Protein AF-A0A819Y9X9-F1 (afdb_monomer)

Foldseek 3Di:
DDDDDDDDDDDDDDDPPPPPVVVVVVVVPVPDFDLDAVVAAPDPWDRPGYQATDEDPQADDSRRPHGDAVVDDPPCWGCPGRNDTDHDDPPPPPPPDDDDPDDPDDDDDDDPVVPPDQPLDAPDAQPPPWDSPHNQQTDEDPQFDDSRSPDGD

pLDDT: mean 71.17, std 23.49, range [29.95, 97.88]

InterPro domains:
  IPR000742 EGF-like domain [PS00022] (138-149)
  IPR000742 EGF-like domain [PS01186] (138-149)
  IPR000742 EGF-like domain [PS50026] (3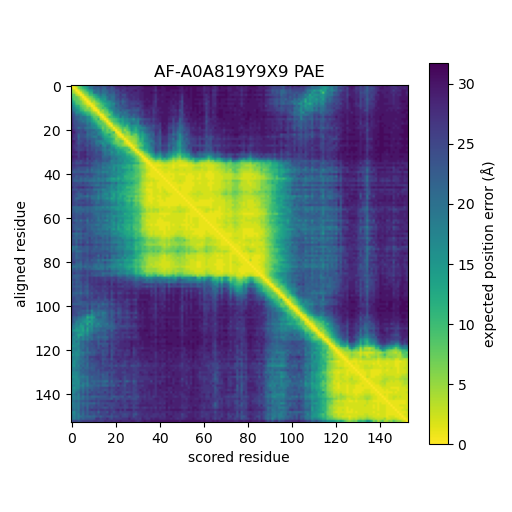3-65)
  IPR000742 EGF-like domain [PS50026] (118-150)
  IPR000742 EGF-like domain [SM00181] (36-65)
  IPR000742 EGF-like domain [SM00181] (121-150)
  IPR050969 Developmental Signaling Modulators [PTHR14949] (115-151)
  IPR057138 Platelet endothelial aggregation receptor 1-like, EGF domain [PF23301] (119-151)

Radius of gyration: 26.77 Å; Cα contacts (8 Å, |Δi|>4): 197; chains: 1; bounding box: 48×29×78 Å

Structure (mmCIF, N/CA/C/O backbone):
data_AF-A0A819Y9X9-F1
#
_entry.id   AF-A0A819Y9X9-F1
#
loop_
_atom_site.group_PDB
_atom_site.id
_atom_site.type_symbol
_atom_site.label_atom_id
_atom_site.label_alt_id
_atom_site.label_comp_id
_atom_site.label_asym_id
_atom_site.label_entity_id
_atom_site.label_seq_id
_atom_site.pdbx_PDB_ins_code
_atom_site.Cartn_x
_atom_site.Cartn_y
_atom_site.Cartn_z
_atom_site.occupancy
_atom_site.B_iso_or_equiv
_atom_site.auth_seq_id
_atom_site.auth_comp_id
_atom_site.auth_asym_id
_atom_site.auth_atom_id
_atom_site.pdbx_PDB_model_num
ATOM 1 N N . MET A 1 1 ? -24.534 -2.114 13.214 1.00 30.88 1 MET A N 1
ATOM 2 C CA . MET A 1 1 ? -24.918 -2.726 11.923 1.00 30.88 1 MET A CA 1
ATOM 3 C C . MET A 1 1 ? -25.670 -1.660 11.142 1.00 30.88 1 MET A C 1
ATOM 5 O O . MET A 1 1 ? -26.752 -1.292 11.572 1.00 30.88 1 MET A O 1
ATOM 9 N N . HIS A 1 2 ? -25.077 -1.075 10.099 1.00 29.95 2 HIS A N 1
ATOM 10 C CA . HIS A 1 2 ? -25.752 -0.058 9.284 1.00 29.95 2 HIS A CA 1
ATOM 11 C C . HIS A 1 2 ? -26.460 -0.749 8.117 1.00 29.95 2 HIS A C 1
ATOM 13 O O . HIS A 1 2 ? -25.809 -1.422 7.321 1.00 29.95 2 HIS A O 1
ATOM 19 N N . ALA A 1 3 ? -27.782 -0.606 8.031 1.00 33.38 3 ALA A N 1
ATOM 20 C CA . ALA A 1 3 ? -28.541 -0.995 6.852 1.00 33.38 3 ALA A CA 1
ATOM 21 C C . ALA A 1 3 ? -28.501 0.171 5.854 1.00 33.38 3 ALA A C 1
ATOM 23 O O . ALA A 1 3 ? -29.036 1.243 6.125 1.00 33.38 3 ALA A O 1
ATOM 24 N N . CYS A 1 4 ? -27.829 -0.031 4.722 1.00 35.19 4 CYS A N 1
ATOM 25 C CA . CYS A 1 4 ? -27.810 0.911 3.609 1.00 35.19 4 CYS A CA 1
ATOM 26 C C . CYS A 1 4 ? -28.939 0.503 2.653 1.00 35.19 4 CYS A C 1
ATOM 28 O O . CYS A 1 4 ? -28.924 -0.616 2.139 1.00 35.19 4 CYS A O 1
ATOM 30 N N . VAL A 1 5 ? -29.954 1.347 2.456 1.00 42.03 5 VAL A N 1
ATOM 31 C CA . VAL A 1 5 ? -31.055 1.025 1.535 1.00 42.03 5 VAL A CA 1
ATOM 32 C C . VAL A 1 5 ? -30.520 1.123 0.105 1.00 42.03 5 VAL A C 1
ATOM 34 O O . VAL A 1 5 ? -30.262 2.214 -0.398 1.00 42.03 5 VAL A O 1
ATOM 37 N N . LEU A 1 6 ? -30.320 -0.032 -0.538 1.00 38.44 6 LEU A N 1
ATOM 38 C CA . LEU A 1 6 ? -29.962 -0.127 -1.952 1.00 38.44 6 LEU A CA 1
ATOM 39 C C . LEU A 1 6 ? -31.122 0.380 -2.816 1.00 38.44 6 LEU A C 1
ATOM 41 O O . LEU A 1 6 ? -32.218 -0.174 -2.783 1.00 38.44 6 LEU A O 1
ATOM 45 N N . GLN A 1 7 ? -30.861 1.371 -3.661 1.00 37.19 7 GLN A N 1
ATOM 46 C CA . GLN A 1 7 ? -31.686 1.635 -4.838 1.00 37.19 7 GLN A CA 1
ATOM 47 C C . GLN A 1 7 ? -30.907 1.129 -6.057 1.00 37.19 7 GLN A C 1
ATOM 49 O O . GLN A 1 7 ? -29.886 1.699 -6.438 1.00 37.19 7 GLN A O 1
ATOM 54 N N . VAL A 1 8 ? -31.360 0.012 -6.630 1.00 36.50 8 VAL A N 1
ATOM 55 C CA . VAL A 1 8 ? -30.797 -0.577 -7.852 1.00 36.50 8 VAL A CA 1
ATOM 56 C C . VAL A 1 8 ? -31.403 0.154 -9.044 1.00 36.50 8 VAL A C 1
ATOM 58 O O . VAL A 1 8 ? -32.612 0.099 -9.248 1.00 36.50 8 VAL A O 1
ATOM 61 N N . THR A 1 9 ? -30.583 0.829 -9.845 1.00 40.38 9 THR A N 1
ATOM 62 C CA . THR A 1 9 ? -31.011 1.337 -11.155 1.00 40.38 9 THR A CA 1
ATOM 63 C C . THR A 1 9 ? -30.443 0.429 -12.242 1.00 40.38 9 THR A C 1
ATOM 65 O O . THR A 1 9 ? -29.247 0.149 -12.275 1.00 40.38 9 THR A O 1
ATOM 68 N N . LEU A 1 10 ? -31.328 -0.097 -13.089 1.00 40.19 10 LEU A N 1
ATOM 69 C CA . LEU A 1 10 ? -30.995 -0.959 -14.222 1.00 40.19 10 LEU A CA 1
ATOM 70 C C . LEU A 1 10 ? -30.828 -0.081 -15.470 1.00 40.19 10 LEU A C 1
ATOM 72 O O . LEU A 1 10 ? -31.731 0.689 -15.791 1.00 40.19 10 LEU A O 1
ATOM 76 N N . THR A 1 11 ? -29.718 -0.210 -16.198 1.00 41.03 11 THR A N 1
ATOM 77 C CA . THR A 1 11 ? -29.583 0.323 -17.565 1.00 41.03 11 THR A CA 1
ATOM 78 C C . THR A 1 11 ? -29.520 -0.832 -18.576 1.00 41.03 11 THR A C 1
ATOM 80 O O . THR A 1 11 ? -28.974 -1.890 -18.257 1.00 41.03 11 THR A O 1
ATOM 83 N N . PRO A 1 12 ? -30.117 -0.690 -19.777 1.00 40.22 12 PRO A N 1
ATOM 84 C CA . PRO A 1 12 ? -30.244 -1.793 -20.727 1.00 40.22 12 PRO A CA 1
ATOM 85 C C . PRO A 1 12 ? -28.967 -2.095 -21.533 1.00 40.22 12 PRO A C 1
ATOM 87 O O . PRO A 1 12 ? -28.184 -1.221 -21.897 1.00 40.22 12 PRO A O 1
ATOM 90 N N . TYR A 1 13 ? -28.830 -3.389 -21.821 1.00 50.03 13 TYR A N 1
ATOM 91 C CA . TYR A 1 13 ? -27.777 -4.123 -22.524 1.00 50.03 13 TYR A CA 1
ATOM 92 C C . TYR A 1 13 ? -27.829 -3.878 -24.045 1.00 50.03 13 TYR A C 1
ATOM 94 O O . TYR A 1 13 ? -28.560 -4.572 -24.747 1.00 50.03 13 TYR A O 1
ATOM 102 N N . ALA A 1 14 ? -27.107 -2.884 -24.576 1.00 45.34 14 ALA A N 1
ATOM 103 C CA . ALA A 1 14 ? -27.152 -2.587 -26.017 1.00 45.34 14 ALA A CA 1
ATOM 104 C C . ALA A 1 14 ? -25.832 -2.080 -26.642 1.00 45.34 14 ALA A C 1
ATOM 106 O O . ALA A 1 14 ? -25.875 -1.219 -27.513 1.00 45.34 14 ALA A O 1
ATOM 107 N N . GLU A 1 15 ? -24.662 -2.621 -26.264 1.00 50.53 15 GLU A N 1
ATOM 108 C CA . GLU A 1 15 ? -23.381 -2.311 -26.953 1.00 50.53 15 GLU A CA 1
ATOM 109 C C . GLU A 1 15 ? -22.453 -3.533 -27.184 1.00 50.53 15 GLU A C 1
ATOM 111 O O . GLU A 1 15 ? -21.242 -3.390 -27.340 1.00 50.53 15 GLU A O 1
ATOM 116 N N . HIS A 1 16 ? -22.989 -4.759 -27.236 1.00 49.88 16 HIS A N 1
ATOM 117 C CA . HIS A 1 16 ? -22.174 -5.990 -27.213 1.00 49.88 16 HIS A CA 1
ATOM 118 C C . HIS A 1 16 ? -21.651 -6.504 -28.580 1.00 49.88 16 HIS A C 1
ATOM 120 O O . HIS A 1 16 ? -20.878 -7.459 -28.607 1.00 49.88 16 HIS A O 1
ATOM 126 N N . GLU A 1 17 ? -21.994 -5.889 -29.721 1.00 46.50 17 GLU A N 1
ATOM 127 C CA . GLU A 1 17 ? -21.632 -6.428 -31.056 1.00 46.50 17 GLU A CA 1
ATOM 128 C C . GLU A 1 17 ? -20.366 -5.832 -31.710 1.00 46.50 17 GLU A C 1
ATOM 130 O O . GLU A 1 17 ? -19.943 -6.297 -32.765 1.00 46.50 17 GLU A O 1
ATOM 135 N N . LYS A 1 18 ? -19.678 -4.860 -31.092 1.00 48.44 18 LYS A N 1
ATOM 136 C CA . LYS A 1 18 ? -18.438 -4.272 -31.663 1.00 48.44 18 LYS A CA 1
ATOM 137 C C . LYS A 1 18 ? -17.135 -4.967 -31.225 1.00 48.44 18 LYS A C 1
ATOM 139 O O . LYS A 1 18 ? -16.053 -4.549 -31.629 1.00 48.44 18 LYS A O 1
ATOM 144 N N . ALA A 1 19 ? -17.209 -6.020 -30.407 1.00 48.88 19 ALA A N 1
ATOM 145 C CA . ALA A 1 19 ? -16.040 -6.632 -29.763 1.00 48.88 19 ALA A CA 1
ATOM 146 C C . ALA A 1 19 ? -15.345 -7.746 -30.577 1.00 48.88 19 ALA A C 1
ATOM 148 O O . ALA A 1 19 ? -14.197 -8.085 -30.290 1.00 48.88 19 ALA A O 1
ATOM 149 N N . TYR A 1 20 ? -15.994 -8.327 -31.593 1.00 49.53 20 TYR A N 1
ATOM 150 C CA . TYR A 1 20 ? -15.471 -9.541 -32.242 1.00 49.53 20 TYR A CA 1
ATOM 151 C C . TYR A 1 20 ? -14.437 -9.289 -33.364 1.00 49.53 20 TYR A C 1
ATOM 153 O O . TYR A 1 20 ? -13.685 -10.198 -33.707 1.00 49.53 20 TYR A O 1
ATOM 161 N N . ASP A 1 21 ? -14.322 -8.062 -33.891 1.00 50.75 21 ASP A N 1
ATOM 162 C CA . ASP A 1 21 ? -13.342 -7.712 -34.945 1.00 50.75 21 ASP A CA 1
ATOM 163 C C . ASP A 1 21 ? -11.973 -7.260 -34.375 1.00 50.75 21 ASP A C 1
ATOM 165 O O . ASP A 1 21 ? -10.919 -7.445 -34.989 1.00 50.75 21 ASP A O 1
ATOM 169 N N . LEU A 1 22 ? -11.935 -6.770 -33.127 1.00 53.84 22 LEU A N 1
ATOM 170 C CA . LEU A 1 22 ? -10.686 -6.359 -32.464 1.00 53.84 22 LEU A CA 1
ATOM 171 C C . LEU A 1 22 ? -9.765 -7.558 -32.160 1.00 53.84 22 LEU A C 1
ATOM 173 O O . LEU A 1 22 ? -8.539 -7.442 -32.226 1.00 53.84 22 LEU A O 1
ATOM 177 N N . ASN A 1 23 ? -10.348 -8.739 -31.920 1.00 51.88 23 ASN A N 1
ATOM 178 C CA . ASN A 1 23 ? -9.612 -9.974 -31.630 1.00 51.88 23 ASN A CA 1
ATOM 179 C C . ASN A 1 23 ? -8.748 -10.453 -32.810 1.00 51.88 23 ASN A C 1
ATOM 181 O O . ASN A 1 23 ? -7.663 -10.996 -32.602 1.00 51.88 23 ASN A O 1
ATOM 185 N N . ARG A 1 24 ? -9.160 -10.205 -34.062 1.00 55.69 24 ARG A N 1
ATOM 186 C CA . ARG A 1 24 ? -8.397 -10.622 -35.253 1.00 55.69 24 ARG A CA 1
ATOM 187 C C . ARG A 1 24 ? -7.129 -9.786 -35.468 1.00 55.69 24 ARG A C 1
ATOM 189 O O . ARG A 1 24 ? -6.135 -10.302 -35.982 1.00 55.69 24 ARG A O 1
ATOM 196 N N . GLN A 1 25 ? -7.138 -8.515 -35.062 1.00 54.34 25 GLN A N 1
ATOM 197 C CA . GLN A 1 25 ? -5.946 -7.658 -35.068 1.00 54.34 25 GLN A CA 1
ATOM 198 C C . GLN A 1 25 ? -5.053 -7.910 -33.841 1.00 54.34 25 GLN A C 1
ATOM 200 O O . GLN A 1 25 ? -3.828 -7.876 -33.966 1.00 54.34 25 GLN A O 1
ATOM 205 N N . PHE A 1 26 ? -5.647 -8.283 -32.702 1.00 55.53 26 PHE A N 1
ATOM 206 C CA . PHE A 1 26 ? -4.942 -8.649 -31.466 1.00 55.53 26 PHE A CA 1
ATOM 207 C C . PHE A 1 26 ? -3.950 -9.812 -31.664 1.00 55.53 26 PHE A C 1
ATOM 209 O O . PHE A 1 26 ? -2.789 -9.718 -31.261 1.00 55.53 26 PHE A O 1
ATOM 216 N N . PHE A 1 27 ? -4.346 -10.875 -32.379 1.00 55.19 27 PHE A N 1
ATOM 217 C CA . PHE A 1 27 ? -3.458 -12.018 -32.657 1.00 55.19 27 PHE A CA 1
ATOM 218 C C . PHE A 1 27 ? -2.323 -11.715 -33.652 1.00 55.19 27 PHE A C 1
ATOM 220 O O . PHE A 1 27 ? -1.324 -12.436 -33.681 1.00 55.19 27 PHE A O 1
ATOM 227 N N . LYS A 1 28 ? -2.418 -10.642 -34.454 1.00 57.03 28 LYS A N 1
ATOM 228 C CA . LYS A 1 28 ? -1.328 -10.231 -35.360 1.00 57.03 28 LYS A CA 1
ATOM 229 C C . LYS A 1 28 ? -0.172 -9.527 -34.631 1.00 57.03 28 LYS A C 1
ATOM 231 O O . LYS A 1 28 ? 0.947 -9.584 -35.134 1.00 57.03 28 LYS A O 1
ATOM 236 N N . MET A 1 29 ? -0.402 -8.917 -33.460 1.00 52.06 29 MET A N 1
ATOM 237 C CA . MET A 1 29 ? 0.628 -8.198 -32.684 1.00 52.06 29 MET A CA 1
ATOM 238 C C . MET A 1 29 ? 1.488 -9.088 -31.768 1.00 52.06 29 MET A C 1
ATOM 240 O O . MET A 1 29 ? 2.586 -8.684 -31.394 1.00 52.06 29 MET A O 1
ATOM 244 N N . MET A 1 30 ? 1.078 -10.326 -31.466 1.00 56.47 30 MET A N 1
ATOM 245 C CA . MET A 1 30 ? 1.872 -11.277 -30.659 1.00 56.47 30 MET A CA 1
ATOM 246 C C . MET A 1 30 ? 3.091 -11.874 -31.394 1.00 56.47 30 MET A C 1
ATOM 248 O O . MET A 1 30 ? 3.629 -12.897 -30.983 1.00 56.47 30 MET A O 1
ATOM 252 N N . ARG A 1 31 ? 3.549 -11.256 -32.489 1.00 56.06 31 ARG A N 1
ATOM 253 C CA . ARG A 1 31 ? 4.775 -11.668 -33.195 1.00 56.06 31 ARG A CA 1
ATOM 254 C C . ARG A 1 31 ? 6.027 -10.912 -32.741 1.00 56.06 31 ARG A C 1
ATOM 256 O O . ARG A 1 31 ? 7.122 -11.283 -33.142 1.00 56.06 31 ARG A O 1
ATOM 263 N N . THR A 1 32 ? 5.892 -9.917 -31.863 1.00 56.72 32 THR A N 1
ATOM 264 C CA . THR A 1 32 ? 7.023 -9.222 -31.226 1.00 56.72 32 THR A CA 1
ATOM 265 C C . THR A 1 32 ? 6.684 -8.920 -29.767 1.00 56.72 32 THR A C 1
ATOM 267 O O . THR A 1 32 ? 6.029 -7.919 -29.477 1.00 56.72 32 THR A O 1
ATOM 270 N N . ALA A 1 33 ? 7.094 -9.785 -28.834 1.00 61.44 33 ALA A N 1
ATOM 271 C CA . ALA A 1 33 ? 6.954 -9.517 -27.404 1.00 61.44 33 ALA A CA 1
ATOM 272 C C . ALA A 1 33 ? 7.862 -8.335 -27.023 1.00 61.44 33 ALA A C 1
ATOM 274 O O . ALA A 1 33 ? 9.072 -8.485 -26.868 1.00 61.44 33 ALA A O 1
ATOM 275 N N . LYS A 1 34 ? 7.290 -7.131 -26.938 1.00 65.44 34 LYS A N 1
ATOM 276 C CA . LYS A 1 34 ? 8.018 -5.924 -26.546 1.00 65.44 34 LYS A CA 1
ATOM 277 C C . LYS A 1 34 ? 8.193 -5.945 -25.025 1.00 65.44 34 LYS A C 1
ATOM 279 O O . LYS A 1 34 ? 7.201 -5.906 -24.304 1.00 65.44 34 LYS A O 1
ATOM 284 N N . THR A 1 35 ? 9.431 -5.998 -24.539 1.00 77.56 35 THR A N 1
ATOM 285 C CA . THR A 1 35 ? 9.786 -5.911 -23.110 1.00 77.56 35 THR A CA 1
ATOM 286 C C . THR A 1 35 ? 9.549 -4.489 -22.594 1.00 77.56 35 THR A C 1
ATOM 288 O O . THR A 1 35 ? 10.476 -3.697 -22.437 1.00 77.56 35 THR A O 1
ATOM 291 N N . VAL A 1 36 ? 8.280 -4.123 -22.434 1.00 88.44 36 VAL A N 1
ATOM 292 C CA . VAL A 1 36 ? 7.842 -2.810 -21.956 1.00 88.44 36 VAL A CA 1
ATOM 293 C C . VAL A 1 36 ? 6.907 -2.998 -20.778 1.00 88.44 36 VAL A C 1
ATOM 295 O O . VAL A 1 36 ? 6.018 -3.848 -20.803 1.00 88.44 36 VAL A O 1
ATOM 298 N N . CYS A 1 37 ? 7.108 -2.170 -19.763 1.00 92.25 37 CYS A N 1
ATOM 299 C CA . CYS A 1 37 ? 6.288 -2.116 -18.570 1.00 92.25 37 CYS A CA 1
ATOM 300 C C . CYS A 1 37 ? 5.525 -0.789 -18.582 1.00 92.25 37 CYS A C 1
ATOM 302 O O . CYS A 1 37 ? 6.121 0.266 -18.801 1.00 92.25 37 CYS A O 1
ATOM 304 N N . SER A 1 38 ? 4.206 -0.858 -18.409 1.00 91.25 38 SER A N 1
ATOM 305 C CA . SER A 1 38 ? 3.335 0.307 -18.259 1.00 91.25 38 SER A CA 1
ATOM 306 C C . SER A 1 38 ? 2.306 0.006 -17.162 1.00 91.25 38 SER A C 1
ATOM 308 O O . SER A 1 38 ? 1.314 -0.668 -17.449 1.00 91.25 38 SER A O 1
ATOM 310 N N . PRO A 1 39 ? 2.510 0.484 -15.920 1.00 91.62 39 PRO A N 1
ATOM 311 C CA . PRO A 1 39 ? 3.499 1.489 -15.508 1.00 91.62 39 PRO A CA 1
ATOM 312 C C . PRO A 1 39 ? 4.953 0.988 -15.512 1.00 91.62 39 PRO A C 1
ATOM 314 O O . PRO A 1 39 ? 5.218 -0.214 -15.498 1.00 91.62 39 PRO A O 1
ATOM 317 N N . SER A 1 40 ? 5.896 1.931 -15.569 1.00 94.56 40 SER A N 1
ATOM 318 C CA . SER A 1 40 ? 7.330 1.647 -15.458 1.00 94.56 40 SER A CA 1
ATOM 319 C C . SER A 1 40 ? 7.669 1.077 -14.081 1.00 94.56 40 SER A C 1
ATOM 321 O O . SER A 1 40 ? 7.044 1.443 -13.090 1.00 94.56 40 SER A O 1
ATOM 323 N N . CYS A 1 41 ? 8.695 0.229 -14.015 1.00 96.44 41 CYS 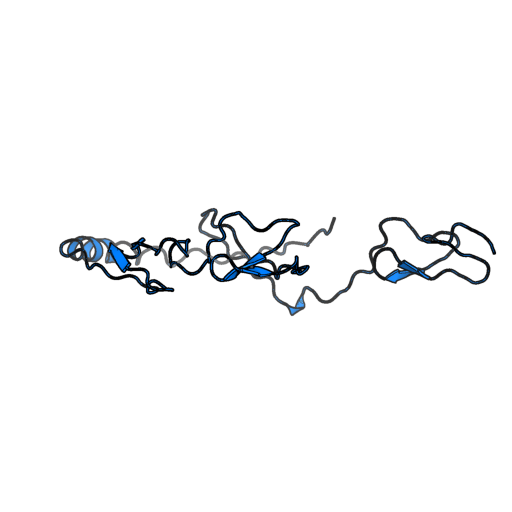A N 1
ATOM 324 C CA . CYS A 1 41 ? 9.228 -0.245 -12.742 1.00 96.44 41 CYS A CA 1
ATOM 325 C C . CYS A 1 41 ? 9.844 0.919 -11.950 1.00 96.44 41 CYS A C 1
ATOM 327 O O . CYS A 1 41 ? 10.598 1.724 -12.501 1.00 96.44 41 CYS A O 1
ATOM 329 N N . GLU A 1 42 ? 9.543 0.987 -10.661 1.00 97.19 42 GLU A N 1
ATOM 330 C CA . GLU A 1 42 ? 10.057 1.975 -9.719 1.00 97.19 42 GLU A CA 1
ATOM 331 C C . GLU A 1 42 ? 11.340 1.481 -9.031 1.00 97.19 42 GLU A C 1
ATOM 333 O O . GLU A 1 42 ? 11.770 0.339 -9.206 1.00 97.19 42 GLU A O 1
ATOM 338 N N . ASN A 1 43 ? 11.985 2.362 -8.259 1.00 96.88 43 ASN A N 1
ATOM 339 C CA . ASN A 1 43 ? 13.067 2.035 -7.319 1.00 96.88 43 ASN A CA 1
ATOM 340 C C . ASN A 1 43 ? 14.203 1.140 -7.872 1.00 96.88 43 ASN A C 1
ATOM 342 O O . ASN A 1 43 ? 14.769 0.297 -7.170 1.00 96.88 43 ASN A O 1
ATOM 346 N N . GLY A 1 44 ? 14.558 1.342 -9.146 1.00 94.38 44 GLY A N 1
ATOM 347 C CA . GLY A 1 44 ? 15.634 0.611 -9.823 1.00 94.38 44 GLY A CA 1
ATOM 348 C C . GLY A 1 44 ? 15.245 -0.780 -10.337 1.00 94.38 44 GLY A C 1
ATOM 349 O O . GLY A 1 44 ? 16.127 -1.562 -10.688 1.00 94.38 44 GLY A O 1
ATOM 350 N N . GLY A 1 45 ? 13.951 -1.106 -10.383 1.00 96.62 45 GLY A N 1
ATOM 351 C CA . GLY A 1 45 ? 13.458 -2.341 -10.985 1.00 96.62 45 GLY A CA 1
ATOM 352 C C . GLY A 1 45 ? 13.725 -2.416 -12.493 1.00 96.62 45 GLY A C 1
ATOM 353 O O . GLY A 1 45 ? 13.708 -1.409 -13.201 1.00 96.62 45 GLY A O 1
ATOM 354 N N . THR A 1 46 ? 13.963 -3.627 -13.000 1.00 96.31 46 THR A N 1
ATOM 355 C CA . THR A 1 46 ? 14.224 -3.885 -14.427 1.00 96.31 46 THR A CA 1
ATOM 356 C C . THR A 1 46 ? 13.028 -4.570 -15.077 1.00 96.31 46 THR A C 1
ATOM 358 O O . THR A 1 46 ? 12.537 -5.575 -14.572 1.00 96.31 46 THR A O 1
ATOM 361 N N . CYS A 1 47 ? 12.568 -4.065 -16.222 1.00 95.19 47 CYS A N 1
ATOM 362 C CA . CYS A 1 47 ? 11.487 -4.698 -16.976 1.00 95.19 47 CYS A CA 1
ATOM 363 C C . CYS A 1 47 ? 12.023 -5.923 -17.735 1.00 95.19 47 CYS A C 1
ATOM 365 O O . CYS A 1 47 ? 12.760 -5.776 -18.710 1.00 95.19 47 CYS A O 1
ATOM 367 N N . VAL A 1 48 ? 11.676 -7.128 -17.279 1.00 94.50 48 VAL A N 1
ATOM 368 C CA . VAL A 1 48 ? 12.209 -8.395 -17.825 1.00 94.50 48 VAL A CA 1
ATOM 369 C C . VAL A 1 48 ? 11.247 -9.083 -18.793 1.00 94.50 48 VAL A C 1
ATOM 371 O O . VAL A 1 48 ? 11.661 -9.912 -19.599 1.00 94.50 48 VAL A O 1
ATOM 374 N N . ALA A 1 49 ? 9.967 -8.718 -18.745 1.00 88.62 49 ALA A N 1
ATOM 375 C CA . ALA A 1 49 ? 8.928 -9.156 -19.671 1.00 88.62 49 ALA A CA 1
ATOM 376 C C . ALA A 1 49 ? 7.812 -8.090 -19.719 1.00 88.62 49 ALA A C 1
ATOM 378 O O . ALA A 1 49 ? 7.833 -7.165 -18.902 1.00 88.62 49 ALA A O 1
ATOM 379 N N . PRO A 1 50 ? 6.846 -8.168 -20.656 1.00 87.31 50 PRO A N 1
ATOM 380 C CA . PRO A 1 50 ? 5.725 -7.233 -20.689 1.00 87.31 50 PRO A CA 1
ATOM 381 C C . PRO A 1 50 ? 5.054 -7.112 -19.313 1.00 87.31 50 PRO A C 1
ATOM 383 O O . PRO A 1 50 ? 4.621 -8.113 -18.745 1.00 87.31 50 PRO A O 1
ATOM 386 N N . ASN A 1 51 ? 5.004 -5.891 -18.774 1.00 87.69 51 ASN A N 1
ATOM 387 C CA . ASN A 1 51 ? 4.441 -5.575 -17.451 1.00 87.69 51 ASN A CA 1
ATOM 388 C C . ASN A 1 51 ? 4.980 -6.435 -16.288 1.00 87.69 51 ASN A C 1
ATOM 390 O O . ASN A 1 51 ? 4.283 -6.641 -15.300 1.00 87.69 51 ASN A O 1
ATOM 394 N N . THR A 1 52 ? 6.206 -6.953 -16.408 1.00 93.06 52 THR A N 1
ATOM 395 C CA . THR A 1 52 ? 6.851 -7.779 -15.381 1.00 93.06 52 THR A CA 1
ATOM 396 C C . THR A 1 52 ? 8.153 -7.125 -14.933 1.00 93.06 52 THR A C 1
ATOM 398 O O . THR A 1 52 ? 9.132 -7.085 -15.687 1.00 93.06 52 THR A O 1
ATOM 401 N N . CYS A 1 53 ? 8.162 -6.632 -13.695 1.00 96.25 53 CYS A N 1
ATOM 402 C CA . CYS A 1 53 ? 9.316 -5.994 -13.074 1.00 96.25 53 CYS A CA 1
ATOM 403 C C . CYS A 1 53 ? 10.125 -6.985 -12.227 1.00 96.25 53 CYS A C 1
ATOM 405 O O . CYS A 1 53 ? 9.581 -7.702 -11.391 1.00 96.25 53 CYS A O 1
ATOM 407 N N . LEU A 1 54 ? 11.442 -6.991 -12.422 1.00 97.38 54 LEU A N 1
ATOM 408 C CA . LEU A 1 54 ? 12.412 -7.596 -11.516 1.00 97.38 54 LEU A CA 1
ATOM 409 C C . LEU A 1 54 ? 12.890 -6.525 -10.533 1.00 97.38 54 LEU A C 1
ATOM 411 O O . LEU A 1 54 ? 13.593 -5.594 -10.932 1.00 97.38 54 LEU A O 1
ATOM 415 N N . CYS A 1 55 ? 12.504 -6.651 -9.266 1.00 97.88 55 CYS A N 1
ATOM 416 C CA . CYS A 1 55 ? 12.848 -5.683 -8.227 1.00 97.88 55 CYS A CA 1
ATOM 417 C C . CYS A 1 55 ? 14.247 -5.903 -7.650 1.00 97.88 55 CYS A C 1
ATOM 419 O O . CYS A 1 55 ? 14.781 -7.014 -7.642 1.00 97.88 55 CYS A O 1
ATOM 421 N N . THR A 1 56 ? 14.835 -4.827 -7.127 1.00 96.31 56 THR A N 1
ATOM 422 C CA . THR A 1 56 ? 16.019 -4.923 -6.268 1.00 96.31 56 THR A CA 1
ATOM 423 C C . THR A 1 56 ? 15.634 -5.570 -4.934 1.00 96.31 56 THR A C 1
ATOM 425 O O . THR A 1 56 ? 14.476 -5.526 -4.528 1.00 96.31 56 THR A O 1
ATOM 428 N N . SER A 1 57 ? 16.595 -6.141 -4.203 1.00 95.88 57 SER A N 1
ATOM 429 C CA . SER A 1 57 ? 16.334 -6.847 -2.932 1.00 95.88 57 SER A CA 1
ATOM 430 C C . SER A 1 57 ? 15.684 -5.987 -1.837 1.00 95.88 57 SER A C 1
ATOM 432 O O . SER A 1 57 ? 15.254 -6.509 -0.813 1.00 95.88 57 SER A O 1
ATOM 434 N N . SER A 1 58 ? 15.654 -4.669 -2.025 1.00 96.75 58 SER A N 1
ATOM 435 C CA . SER A 1 58 ? 15.127 -3.687 -1.080 1.00 96.75 58 SER A CA 1
ATOM 436 C C . SER A 1 58 ? 13.684 -3.262 -1.365 1.00 96.75 58 SER A C 1
ATOM 438 O O . SER A 1 58 ? 13.129 -2.514 -0.563 1.00 96.75 58 SER A O 1
ATOM 440 N N . TYR A 1 59 ? 13.081 -3.724 -2.466 1.00 97.25 59 TYR A N 1
ATOM 441 C CA . TYR A 1 59 ? 11.720 -3.376 -2.877 1.00 97.25 59 TYR A CA 1
ATOM 442 C C . TYR A 1 59 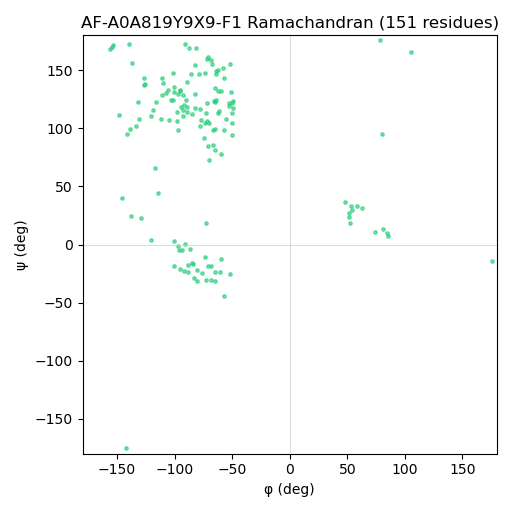? 10.951 -4.609 -3.374 1.00 97.25 59 TYR A C 1
ATOM 444 O O . TYR A 1 59 ? 11.536 -5.608 -3.785 1.00 97.25 59 TYR A O 1
ATOM 452 N N . THR A 1 60 ? 9.626 -4.549 -3.314 1.00 95.44 60 THR A N 1
ATOM 453 C CA . THR A 1 60 ? 8.696 -5.621 -3.695 1.00 95.44 60 THR A CA 1
ATOM 454 C C . THR A 1 60 ? 7.463 -5.028 -4.378 1.00 95.44 60 THR A C 1
ATOM 456 O O . THR A 1 60 ? 7.421 -3.820 -4.567 1.00 95.44 60 THR A O 1
ATOM 459 N N . ASP A 1 61 ? 6.474 -5.873 -4.688 1.00 94.94 61 ASP A N 1
ATOM 460 C CA . ASP A 1 61 ? 5.268 -5.637 -5.499 1.00 94.94 61 ASP A CA 1
ATOM 461 C C . ASP A 1 61 ? 5.486 -5.656 -7.027 1.00 94.94 61 ASP A C 1
ATOM 463 O O . ASP A 1 61 ? 6.590 -5.877 -7.521 1.00 94.94 61 ASP A O 1
ATOM 467 N N . SER A 1 62 ? 4.398 -5.519 -7.794 1.00 94.12 62 SER A N 1
ATOM 468 C CA . SER A 1 62 ? 4.413 -5.624 -9.261 1.00 94.12 62 SER A CA 1
ATOM 469 C C . SER A 1 62 ? 5.154 -4.488 -9.967 1.00 94.12 62 SER A C 1
ATOM 471 O O . SER A 1 62 ? 5.497 -4.628 -11.139 1.00 94.12 62 SER A O 1
ATOM 473 N N . VAL A 1 63 ? 5.363 -3.364 -9.281 1.00 96.19 63 VAL A N 1
ATOM 474 C CA . VAL A 1 63 ? 6.022 -2.162 -9.805 1.00 96.19 63 VAL A CA 1
ATOM 475 C C . VAL A 1 63 ? 7.269 -1.789 -9.005 1.00 96.19 63 VAL A C 1
ATOM 477 O O . VAL A 1 63 ? 7.910 -0.801 -9.334 1.00 96.19 63 VAL A O 1
ATOM 480 N N . CYS A 1 64 ? 7.663 -2.588 -8.014 1.00 97.25 64 CYS A N 1
ATOM 481 C CA . CYS A 1 64 ? 8.767 -2.317 -7.098 1.00 97.25 64 CYS A CA 1
ATOM 482 C C . CYS A 1 64 ? 8.560 -1.058 -6.237 1.00 97.25 64 CYS A C 1
ATOM 484 O O . CYS A 1 64 ? 9.531 -0.382 -5.895 1.00 97.25 64 CYS A O 1
ATOM 486 N N . GLY A 1 65 ? 7.311 -0.724 -5.900 1.00 96.00 65 GLY A N 1
ATOM 487 C CA . GLY A 1 65 ? 6.961 0.473 -5.126 1.00 96.00 65 GLY A CA 1
ATOM 488 C C . GLY A 1 65 ? 7.094 0.285 -3.611 1.00 96.00 65 GLY A C 1
ATOM 489 O O . GLY A 1 65 ? 7.384 1.226 -2.872 1.00 96.00 65 GLY A O 1
ATOM 490 N N . THR A 1 66 ? 6.923 -0.943 -3.130 1.00 94.69 66 THR A N 1
ATOM 491 C CA . THR A 1 66 ? 6.857 -1.242 -1.697 1.00 94.69 66 THR A CA 1
ATOM 492 C C . THR A 1 66 ? 8.248 -1.547 -1.128 1.00 94.69 66 THR A C 1
ATOM 494 O O . THR A 1 66 ? 8.904 -2.466 -1.617 1.00 94.69 66 THR A O 1
ATOM 497 N N . PRO A 1 67 ? 8.729 -0.850 -0.080 1.00 96.25 67 PRO A N 1
ATOM 498 C CA . PRO A 1 67 ? 10.030 -1.131 0.528 1.00 96.25 67 PRO A CA 1
ATOM 499 C C . PRO A 1 67 ? 10.023 -2.422 1.360 1.00 96.25 67 PRO A C 1
ATOM 501 O O . PRO A 1 67 ? 9.035 -2.770 2.009 1.00 96.25 67 PRO A O 1
ATOM 504 N N . VAL A 1 68 ? 11.166 -3.107 1.395 1.00 96.31 68 VAL A N 1
ATOM 505 C CA . VAL A 1 68 ? 11.389 -4.322 2.190 1.00 96.31 68 VAL A CA 1
ATOM 506 C C . VAL A 1 68 ? 12.163 -3.985 3.468 1.00 96.31 68 VAL A C 1
ATOM 508 O O . VAL A 1 68 ? 13.203 -3.324 3.432 1.00 96.31 68 VAL A O 1
ATOM 511 N N . CYS A 1 69 ? 11.671 -4.477 4.606 1.00 96.31 69 CYS A N 1
ATOM 512 C CA . CYS A 1 69 ? 12.348 -4.409 5.900 1.00 96.31 69 CYS A CA 1
ATOM 513 C C . CYS A 1 69 ? 12.679 -5.826 6.383 1.00 96.31 69 CYS A C 1
ATOM 515 O O . CYS A 1 69 ? 11.779 -6.655 6.527 1.00 96.31 69 CYS A O 1
ATOM 517 N N . SER A 1 70 ? 13.962 -6.090 6.643 1.00 94.56 70 SER A N 1
ATOM 518 C CA . SER A 1 70 ? 14.452 -7.358 7.187 1.00 94.56 70 SER A CA 1
ATOM 519 C C . SER A 1 70 ? 15.392 -7.095 8.376 1.00 94.56 70 SER A C 1
ATOM 521 O O . SER A 1 70 ? 16.521 -6.653 8.159 1.00 94.56 70 SER A O 1
ATOM 523 N N . PRO A 1 71 ? 14.973 -7.371 9.628 1.00 92.06 71 PRO A N 1
ATOM 524 C CA . PRO A 1 71 ? 13.724 -8.033 10.009 1.00 92.06 71 PRO A CA 1
ATOM 525 C C . PRO A 1 71 ? 12.485 -7.155 9.781 1.00 92.06 71 PRO A C 1
ATOM 527 O O . PRO A 1 71 ? 12.571 -5.933 9.668 1.00 92.06 71 PRO A O 1
ATOM 530 N N . THR A 1 72 ? 11.314 -7.791 9.733 1.00 90.88 72 THR A N 1
ATOM 531 C CA . THR A 1 72 ? 10.027 -7.090 9.658 1.00 90.88 72 THR A CA 1
ATOM 532 C C . THR A 1 72 ? 9.857 -6.137 10.841 1.00 90.88 72 THR A C 1
ATOM 534 O O . THR A 1 72 ? 10.244 -6.466 11.966 1.00 90.88 72 THR A O 1
ATOM 537 N N . CYS A 1 73 ? 9.235 -4.979 10.610 1.00 89.44 73 CYS A N 1
ATOM 538 C CA . CYS A 1 73 ? 9.000 -3.996 11.664 1.00 89.44 73 CYS A CA 1
ATOM 539 C C . CYS A 1 73 ? 8.147 -4.579 12.803 1.00 89.44 73 CYS A C 1
ATOM 541 O O . CYS A 1 73 ? 7.108 -5.198 12.573 1.00 89.44 73 CYS A O 1
ATOM 543 N N . GLN A 1 74 ? 8.595 -4.377 14.042 1.00 91.31 74 GLN A N 1
ATOM 544 C CA . GLN A 1 74 ? 7.926 -4.876 15.247 1.00 91.31 74 GLN A CA 1
ATOM 545 C C . GLN A 1 74 ? 6.868 -3.885 15.762 1.00 91.31 74 GLN A C 1
ATOM 547 O O . GLN A 1 74 ? 6.810 -2.740 15.314 1.00 91.31 74 GLN A O 1
ATOM 552 N N . ASN A 1 75 ? 6.035 -4.319 16.717 1.00 85.94 75 ASN A N 1
ATOM 553 C CA . ASN A 1 75 ? 5.027 -3.485 17.396 1.00 85.94 75 ASN A CA 1
ATOM 554 C C . ASN A 1 75 ? 4.071 -2.742 16.438 1.00 85.94 75 ASN A C 1
ATOM 556 O O . ASN A 1 75 ? 3.656 -1.618 16.712 1.00 85.94 75 ASN A O 1
ATOM 560 N N . GLY A 1 76 ? 3.753 -3.352 15.290 1.00 81.25 76 GLY A N 1
ATOM 561 C CA . GLY A 1 76 ? 2.883 -2.757 14.270 1.00 81.25 76 GLY A CA 1
ATOM 562 C C . GLY A 1 76 ? 3.527 -1.636 13.445 1.00 81.25 76 GLY A C 1
ATOM 563 O O . GLY A 1 76 ? 2.821 -0.944 12.719 1.00 81.25 76 GLY A O 1
ATOM 564 N N . GLY A 1 77 ? 4.843 -1.422 13.535 1.00 86.31 77 GLY A N 1
ATOM 565 C CA . GLY A 1 77 ? 5.535 -0.393 12.755 1.00 86.31 77 GLY A CA 1
ATOM 566 C C . GLY A 1 77 ? 5.374 -0.561 11.237 1.00 86.31 77 GLY A C 1
ATOM 567 O O . GLY A 1 77 ? 5.204 -1.666 10.726 1.00 86.31 77 GLY A O 1
ATOM 568 N N . THR A 1 78 ? 5.445 0.549 10.498 1.00 90.44 78 THR A N 1
ATOM 569 C CA . THR A 1 78 ? 5.396 0.554 9.024 1.00 90.44 78 THR A CA 1
ATOM 570 C C . THR A 1 78 ? 6.804 0.690 8.443 1.00 90.44 78 THR A C 1
ATOM 572 O O . THR A 1 78 ? 7.566 1.557 8.876 1.00 90.44 78 THR A O 1
ATOM 575 N N . CYS A 1 79 ? 7.121 -0.109 7.419 1.00 93.88 79 CYS A N 1
ATOM 576 C CA . CYS A 1 79 ? 8.333 0.048 6.612 1.00 93.88 79 CYS A CA 1
ATOM 577 C C . CYS A 1 79 ? 8.170 1.265 5.684 1.00 93.88 79 CYS A C 1
ATOM 579 O O . CYS A 1 79 ? 7.395 1.213 4.731 1.00 93.88 79 CYS A O 1
ATOM 581 N N . SER A 1 80 ? 8.819 2.387 6.001 1.00 93.81 80 SER A N 1
ATOM 582 C CA . SER A 1 80 ? 8.692 3.642 5.236 1.00 93.81 80 SER A CA 1
ATOM 583 C C . SER A 1 80 ? 9.740 3.778 4.133 1.00 93.81 80 SER A C 1
ATOM 585 O O . SER A 1 80 ? 9.554 4.539 3.191 1.00 93.81 80 SER A O 1
ATOM 587 N N . ALA A 1 81 ? 10.852 3.064 4.276 1.00 93.50 81 ALA A N 1
ATOM 588 C CA . ALA A 1 81 ? 11.945 2.948 3.320 1.00 93.50 81 ALA A CA 1
ATOM 589 C C . ALA A 1 81 ? 12.680 1.623 3.602 1.00 93.50 81 ALA A C 1
ATOM 591 O O . ALA A 1 81 ? 12.426 1.018 4.651 1.00 93.50 81 ALA A O 1
ATOM 592 N N . PRO A 1 82 ? 13.582 1.152 2.721 1.00 96.00 82 PRO A N 1
ATOM 593 C CA . PRO A 1 82 ? 14.319 -0.086 2.953 1.00 96.00 82 PRO A CA 1
ATOM 594 C C . PRO A 1 82 ? 14.957 -0.130 4.345 1.00 96.00 82 PRO A C 1
ATOM 596 O O . PRO A 1 82 ? 15.697 0.778 4.729 1.00 96.00 82 PRO A O 1
ATOM 599 N N . ASN A 1 83 ? 14.628 -1.168 5.116 1.00 95.12 83 ASN A N 1
ATOM 600 C CA . ASN A 1 83 ? 15.069 -1.367 6.506 1.00 95.12 83 ASN A CA 1
ATOM 601 C C . ASN A 1 83 ? 14.814 -0.187 7.468 1.00 95.12 83 ASN A C 1
ATOM 603 O O . ASN A 1 83 ? 15.419 -0.116 8.536 1.00 95.12 83 ASN A O 1
ATOM 607 N N . THR A 1 84 ? 13.909 0.729 7.118 1.00 94.12 84 THR A N 1
ATOM 608 C CA . THR A 1 84 ? 13.555 1.892 7.936 1.00 94.12 84 THR A CA 1
ATOM 609 C C . THR A 1 84 ? 12.134 1.728 8.452 1.00 94.12 84 THR A C 1
ATOM 611 O O . THR A 1 84 ? 11.162 1.846 7.703 1.00 94.12 84 THR A O 1
ATOM 614 N N . CYS A 1 85 ? 12.019 1.457 9.749 1.00 92.25 85 CYS A N 1
ATOM 615 C CA . CYS A 1 85 ? 10.738 1.314 10.426 1.00 92.25 85 CYS A CA 1
ATOM 616 C C . CYS A 1 85 ? 10.329 2.630 11.084 1.00 92.25 85 CYS A C 1
ATOM 618 O O . CYS A 1 85 ? 11.100 3.242 11.820 1.00 92.25 85 CYS A O 1
ATOM 620 N N . THR A 1 86 ? 9.081 3.023 10.868 1.00 88.81 86 THR A N 1
ATOM 621 C CA . THR A 1 86 ? 8.437 4.103 11.620 1.00 88.81 86 THR A CA 1
ATOM 622 C C . THR A 1 86 ? 7.517 3.504 12.684 1.00 88.81 86 THR A C 1
ATOM 624 O O . THR A 1 86 ? 6.972 2.413 12.461 1.00 88.81 86 THR A O 1
ATOM 627 N N . PRO A 1 87 ? 7.345 4.169 13.847 1.00 84.56 87 PRO A N 1
ATOM 628 C CA . PRO A 1 87 ? 6.378 3.747 14.856 1.00 84.56 87 PRO A CA 1
ATOM 629 C C . PRO A 1 87 ? 4.996 3.545 14.238 1.00 84.56 87 PRO A C 1
ATOM 631 O O . PRO A 1 87 ? 4.683 4.157 13.215 1.00 84.56 87 PRO A O 1
ATOM 634 N N . TYR A 1 88 ? 4.167 2.705 14.861 1.00 72.56 88 TYR A N 1
ATOM 635 C CA . TYR A 1 88 ? 2.794 2.501 14.411 1.00 72.56 88 TYR A CA 1
ATOM 636 C C . TYR A 1 88 ? 2.047 3.838 14.400 1.00 72.56 88 TYR A C 1
ATOM 638 O O . TYR A 1 88 ? 1.573 4.330 15.422 1.00 72.56 88 TYR A O 1
ATOM 646 N N . ALA A 1 89 ? 1.957 4.447 13.223 1.00 60.97 89 ALA A N 1
ATOM 647 C CA . ALA A 1 89 ? 0.970 5.465 12.974 1.00 60.97 89 ALA A CA 1
ATOM 648 C C . ALA A 1 89 ? -0.358 4.719 12.895 1.00 60.97 89 ALA A C 1
ATOM 650 O O . ALA A 1 89 ? -0.509 3.831 12.050 1.00 60.97 89 ALA A O 1
ATOM 651 N N . HIS A 1 90 ? -1.313 5.086 13.750 1.00 50.59 90 HIS A N 1
ATOM 652 C CA . HIS A 1 90 ? -2.721 4.774 13.545 1.00 50.59 90 HIS A CA 1
ATOM 653 C C . HIS A 1 90 ? -3.145 5.415 12.222 1.00 50.59 90 HIS A C 1
ATOM 655 O O . HIS A 1 90 ? -3.758 6.482 12.179 1.00 50.59 90 HIS A O 1
ATOM 661 N N . ARG A 1 91 ? -2.785 4.784 11.104 1.00 52.06 91 ARG A N 1
ATOM 662 C CA . ARG A 1 91 ? -3.450 5.030 9.847 1.00 52.06 91 ARG A CA 1
ATOM 663 C C . ARG A 1 91 ? -4.860 4.538 10.090 1.00 52.06 91 ARG A C 1
ATOM 665 O O . ARG A 1 91 ? -5.136 3.345 10.016 1.00 52.06 91 ARG A O 1
ATOM 672 N N . HIS A 1 92 ? -5.755 5.483 10.367 1.00 42.69 92 HIS A N 1
ATOM 673 C CA . HIS A 1 92 ? -7.078 5.412 9.782 1.00 42.69 92 HIS A CA 1
ATOM 674 C C . HIS A 1 92 ? -6.810 5.200 8.302 1.00 42.69 92 HIS A C 1
ATOM 676 O O . HIS A 1 92 ? -6.468 6.142 7.585 1.00 42.69 92 HIS A O 1
ATOM 682 N N . ALA A 1 93 ? -6.809 3.937 7.885 1.00 45.53 93 ALA A N 1
ATOM 683 C CA . ALA A 1 93 ? -6.803 3.608 6.490 1.00 45.53 93 ALA A CA 1
ATOM 684 C C . ALA A 1 93 ? -7.944 4.444 5.913 1.00 45.53 93 ALA A C 1
ATOM 686 O O . ALA A 1 93 ? -9.114 4.236 6.242 1.00 45.53 93 ALA A O 1
ATOM 687 N N . LYS A 1 94 ? -7.608 5.425 5.067 1.00 41.97 94 LYS A N 1
ATOM 688 C CA . LYS A 1 94 ? -8.490 5.645 3.934 1.00 41.97 94 LYS A CA 1
ATOM 689 C C . LYS A 1 94 ? -8.658 4.253 3.369 1.00 41.97 94 LYS A C 1
ATOM 691 O O . LYS A 1 94 ? -7.650 3.608 3.096 1.00 41.97 94 LYS A O 1
ATOM 696 N N . MET A 1 95 ? -9.888 3.764 3.388 1.00 42.72 95 MET A N 1
ATOM 697 C CA . MET A 1 95 ? -10.221 2.469 2.832 1.00 42.72 95 MET A CA 1
ATOM 698 C C . MET A 1 95 ? -9.626 2.475 1.424 1.00 42.72 95 MET A C 1
ATOM 700 O O . MET A 1 95 ? -10.100 3.221 0.568 1.00 42.72 95 MET A O 1
ATOM 704 N N . GLU A 1 96 ? -8.507 1.779 1.230 1.00 39.91 96 GLU A N 1
ATOM 705 C CA . GLU A 1 96 ? -8.061 1.451 -0.109 1.00 39.91 96 GLU A CA 1
ATOM 706 C C . GLU A 1 96 ? -9.070 0.425 -0.584 1.00 39.91 96 GLU A C 1
ATOM 708 O O . GLU A 1 96 ? -9.199 -0.688 -0.073 1.00 39.91 96 GLU A O 1
ATOM 713 N N . GLU A 1 97 ? -9.921 0.934 -1.451 1.00 41.56 97 GLU A N 1
ATOM 714 C CA . GLU A 1 97 ? -10.997 0.228 -2.086 1.00 41.56 97 GLU A CA 1
ATOM 715 C C . GLU A 1 97 ? -10.416 -0.884 -2.973 1.00 41.56 97 GLU A C 1
ATOM 717 O O . GLU A 1 97 ? -9.641 -0.624 -3.891 1.00 41.56 97 GLU A O 1
ATOM 722 N N . HIS A 1 98 ? -10.884 -2.106 -2.709 1.00 39.84 98 HIS A N 1
ATOM 723 C CA . HIS A 1 98 ? -10.909 -3.273 -3.599 1.00 39.84 98 HIS A CA 1
ATOM 724 C C . HIS A 1 98 ? -9.617 -4.088 -3.764 1.00 39.84 98 HIS A C 1
ATOM 726 O O . HIS A 1 98 ? -8.811 -3.916 -4.675 1.00 39.84 98 HIS A O 1
ATOM 732 N N . VAL A 1 99 ? -9.548 -5.144 -2.948 1.00 31.55 99 VAL A N 1
ATOM 733 C CA . VAL A 1 99 ? -8.978 -6.439 -3.339 1.00 31.55 99 VAL A CA 1
ATOM 734 C C . VAL A 1 99 ? -9.662 -6.890 -4.638 1.00 31.55 99 VAL A C 1
ATOM 736 O O . VAL A 1 99 ? -10.878 -7.071 -4.675 1.00 31.55 99 VAL A O 1
ATOM 739 N N . TRP A 1 100 ? -8.881 -7.067 -5.704 1.00 39.03 100 TRP A N 1
ATOM 740 C CA . TRP A 1 100 ? -9.325 -7.556 -7.011 1.00 39.03 100 TRP A CA 1
ATOM 741 C C . TRP A 1 100 ? -9.821 -9.010 -6.947 1.00 39.03 100 TRP A C 1
ATOM 743 O O . TRP A 1 100 ? -9.111 -9.939 -7.325 1.00 39.03 100 TRP A O 1
ATOM 753 N N . LEU A 1 101 ? -11.068 -9.222 -6.526 1.00 33.09 101 LEU A N 1
ATOM 754 C CA . LEU A 1 101 ? -11.820 -10.412 -6.920 1.00 33.09 101 LEU A CA 1
ATOM 755 C C . LEU A 1 101 ? -12.708 -10.041 -8.106 1.00 33.09 101 LEU A C 1
ATOM 757 O O . LEU A 1 101 ? -13.761 -9.425 -7.971 1.00 33.09 101 LEU A O 1
ATOM 761 N N . GLN A 1 102 ? -12.217 -10.382 -9.295 1.00 34.97 102 GLN A N 1
ATOM 762 C CA . GLN A 1 102 ? -12.893 -10.202 -10.571 1.00 34.97 102 GLN A CA 1
ATOM 763 C C . GLN A 1 102 ? -14.278 -10.869 -10.573 1.00 34.97 102 GLN A C 1
ATOM 765 O O . GLN A 1 102 ? -14.380 -12.085 -10.698 1.00 34.97 102 GLN A O 1
ATOM 770 N N . ILE A 1 103 ? -15.342 -10.063 -10.542 1.00 40.34 103 ILE A N 1
ATOM 771 C CA . ILE A 1 103 ? -16.603 -10.368 -11.228 1.00 40.34 103 ILE A CA 1
ATOM 772 C C . ILE A 1 103 ? -17.020 -9.092 -11.971 1.00 40.34 103 ILE A C 1
ATOM 774 O O . ILE A 1 103 ? -17.484 -8.118 -11.381 1.00 40.34 103 ILE A O 1
ATOM 778 N N . HIS A 1 104 ? -16.783 -9.073 -13.284 1.00 39.78 104 HIS A N 1
ATOM 779 C CA . HIS A 1 104 ? -17.198 -7.998 -14.186 1.00 39.78 104 HIS A CA 1
ATOM 780 C C . HIS A 1 104 ? -18.726 -7.863 -14.206 1.00 39.78 104 HIS A C 1
ATOM 782 O O . HIS A 1 104 ? -19.388 -8.767 -14.708 1.00 39.78 104 HIS A O 1
ATOM 788 N N . ALA A 1 105 ? -19.255 -6.730 -13.721 1.00 44.72 105 ALA A N 1
ATOM 789 C CA . ALA A 1 105 ? -20.429 -6.037 -14.292 1.00 44.72 105 ALA A CA 1
ATOM 790 C C . ALA A 1 105 ? -20.897 -4.809 -13.481 1.00 44.72 105 ALA A C 1
ATOM 792 O O . ALA A 1 105 ? -21.671 -4.016 -14.006 1.00 44.72 105 ALA A O 1
ATOM 793 N N . TYR A 1 106 ? -20.457 -4.615 -12.233 1.00 40.78 106 TYR A N 1
ATOM 794 C CA . TYR A 1 106 ? -21.003 -3.558 -11.371 1.00 40.78 106 TYR A CA 1
ATOM 795 C C . TYR A 1 106 ? -19.906 -2.728 -10.705 1.00 40.78 106 TYR A C 1
ATOM 797 O O . TYR A 1 106 ? -19.076 -3.252 -9.971 1.00 40.78 106 TYR A O 1
ATOM 805 N N . VAL A 1 107 ? -19.930 -1.412 -10.930 1.00 43.75 107 VAL A N 1
ATOM 806 C CA . VAL A 1 107 ? -19.142 -0.444 -10.156 1.00 43.75 107 VAL A CA 1
ATOM 807 C C . VAL A 1 107 ? -20.060 0.145 -9.089 1.00 43.75 107 VAL A C 1
ATOM 809 O O . VAL A 1 107 ? -21.014 0.851 -9.416 1.00 43.75 107 VAL A O 1
ATOM 812 N N . LEU A 1 108 ? -19.781 -0.128 -7.815 1.00 40.91 108 LEU A N 1
ATOM 813 C CA . LEU A 1 108 ? -20.413 0.582 -6.704 1.00 40.91 108 LEU A CA 1
ATOM 814 C C . LEU A 1 108 ? -19.823 1.994 -6.658 1.00 40.91 108 LEU A C 1
ATOM 816 O O . LEU A 1 108 ? -18.638 2.164 -6.397 1.00 40.91 108 LEU A O 1
ATOM 820 N N . ARG A 1 109 ? -20.625 3.021 -6.941 1.00 45.97 109 ARG A N 1
ATOM 821 C CA . ARG A 1 109 ? -20.208 4.414 -6.738 1.00 45.97 109 ARG A CA 1
ATOM 822 C C . ARG A 1 109 ? -20.757 4.900 -5.406 1.00 45.97 109 ARG A C 1
ATOM 824 O O . ARG A 1 109 ? -21.947 5.180 -5.303 1.00 45.97 109 ARG A O 1
ATOM 831 N N . VAL A 1 110 ? -19.890 5.030 -4.406 1.00 43.88 110 VAL A N 1
ATOM 832 C CA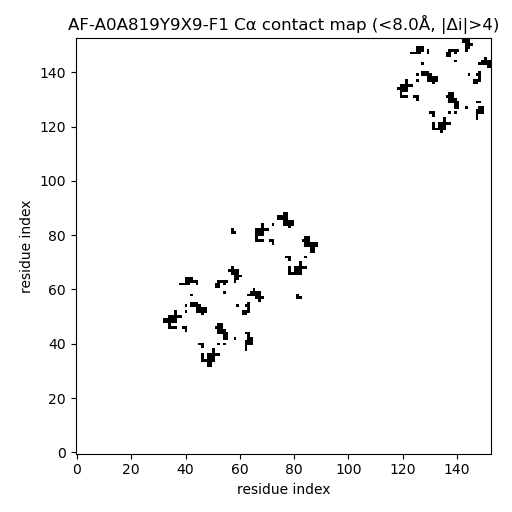 . VAL A 1 110 ? -20.209 5.726 -3.152 1.00 43.88 110 VAL A CA 1
ATOM 833 C C . VAL A 1 110 ? -19.731 7.169 -3.290 1.00 43.88 110 VAL A C 1
ATOM 835 O O . VAL A 1 110 ? -18.547 7.423 -3.506 1.00 43.88 110 VAL A O 1
ATOM 838 N N . THR A 1 111 ? -20.643 8.140 -3.217 1.00 38.09 111 THR A N 1
ATOM 839 C CA . THR A 1 111 ? -20.263 9.559 -3.282 1.00 38.09 111 THR A CA 1
ATOM 840 C C . THR A 1 111 ? -19.974 10.092 -1.880 1.00 38.09 111 THR A C 1
ATOM 842 O O . THR A 1 111 ? -20.697 9.800 -0.931 1.00 38.09 111 THR A O 1
ATOM 845 N N . ARG A 1 112 ? -18.928 10.921 -1.737 1.00 45.56 112 ARG A N 1
ATOM 846 C CA . ARG A 1 112 ? -18.541 11.559 -0.458 1.00 45.56 112 ARG A CA 1
ATOM 847 C C . ARG A 1 112 ? -19.689 12.300 0.243 1.00 45.56 112 ARG A C 1
ATOM 849 O O . ARG A 1 112 ? -19.654 12.442 1.459 1.00 45.56 112 ARG A O 1
ATOM 856 N N . ALA A 1 113 ? -20.691 12.753 -0.509 1.00 43.62 113 ALA A N 1
ATOM 857 C CA . ALA A 1 113 ? -21.847 13.485 0.002 1.00 43.62 113 ALA A CA 1
ATOM 858 C C . ALA A 1 113 ? -22.859 12.611 0.774 1.00 43.62 113 ALA A C 1
ATOM 860 O O . ALA A 1 113 ? -23.737 13.156 1.430 1.00 43.62 113 ALA A O 1
ATOM 861 N N . GLN A 1 114 ? -22.736 11.278 0.731 1.00 40.00 114 GLN A N 1
ATOM 862 C CA . GLN A 1 114 ? -23.607 10.342 1.461 1.00 40.00 114 GLN A CA 1
ATOM 863 C C . GLN A 1 114 ? -22.975 9.797 2.756 1.00 40.00 114 GLN A C 1
ATOM 865 O O . GLN A 1 114 ? -23.585 8.984 3.442 1.00 40.00 114 GLN A O 1
ATOM 870 N N . CYS A 1 115 ? -21.770 10.251 3.121 1.00 43.88 115 CYS A N 1
ATOM 871 C CA . CYS A 1 115 ? -21.097 9.901 4.379 1.00 43.88 115 CYS A CA 1
ATOM 872 C C . CYS A 1 115 ? -20.938 11.126 5.291 1.00 43.88 115 CYS A C 1
ATOM 874 O O . CYS A 1 115 ? -19.868 11.356 5.852 1.00 43.88 115 CYS A O 1
ATOM 876 N N . ALA A 1 116 ? -21.993 11.933 5.408 1.00 44.12 116 ALA A N 1
ATOM 877 C CA . ALA A 1 116 ? -22.041 13.089 6.294 1.00 44.12 116 ALA A CA 1
ATOM 878 C C . ALA A 1 116 ? -23.127 12.909 7.361 1.00 44.12 116 ALA A C 1
ATOM 880 O O . ALA A 1 116 ? -24.102 13.646 7.403 1.00 44.12 116 ALA A O 1
ATOM 881 N N . GLU A 1 117 ? -22.933 11.934 8.243 1.00 41.97 117 GLU A N 1
ATOM 882 C CA . GLU A 1 117 ? -23.465 12.011 9.600 1.00 41.97 117 GLU A CA 1
ATOM 883 C C . GLU A 1 117 ? -22.486 11.265 10.507 1.00 41.97 117 GLU A C 1
ATOM 885 O O . GLU A 1 117 ? -22.285 10.055 10.388 1.00 41.97 117 GLU A O 1
ATOM 890 N N . LEU A 1 118 ? -21.793 12.006 11.372 1.00 47.09 118 LEU A N 1
ATOM 891 C CA . LEU A 1 118 ? -21.092 11.422 12.509 1.00 47.09 118 LEU A CA 1
ATOM 892 C C . LEU A 1 118 ? -22.178 10.869 13.434 1.00 47.09 118 LEU A C 1
ATOM 894 O O . LEU A 1 118 ? -22.647 11.571 14.323 1.00 47.09 118 LEU A O 1
ATOM 898 N N . VAL A 1 119 ? -22.631 9.638 13.191 1.00 49.25 119 VAL A N 1
ATOM 899 C CA . VAL A 1 119 ? -23.572 8.976 14.094 1.00 49.25 119 VAL A CA 1
ATOM 900 C C . VAL A 1 119 ? -22.858 8.828 15.439 1.00 49.25 119 VAL A C 1
ATOM 902 O O . VAL A 1 119 ? -21.856 8.115 15.547 1.00 49.25 119 VAL A O 1
ATOM 905 N N . THR A 1 120 ? -23.336 9.529 16.467 1.00 56.50 120 THR A N 1
ATOM 906 C CA . THR A 1 120 ? -22.862 9.379 17.844 1.00 56.50 120 THR A CA 1
ATOM 907 C C . THR A 1 120 ? -23.338 8.027 18.374 1.00 56.50 120 THR A C 1
ATOM 909 O O . THR A 1 120 ? -24.402 7.891 18.972 1.00 56.50 120 THR A O 1
ATOM 912 N N . VAL A 1 121 ? -22.569 6.972 18.082 1.00 64.81 121 VAL A N 1
ATOM 913 C CA . VAL A 1 121 ? -22.880 5.608 18.526 1.00 64.81 121 VAL A CA 1
ATOM 914 C C . VAL A 1 121 ? -22.250 5.356 19.892 1.00 64.81 121 VAL A C 1
ATOM 916 O O . VAL A 1 121 ? -21.027 5.345 20.037 1.00 64.81 121 VAL A O 1
ATOM 919 N N . CYS A 1 122 ? -23.088 5.090 20.888 1.00 77.00 122 CYS A N 1
ATOM 920 C CA . CYS A 1 122 ? -22.669 4.534 22.167 1.00 77.00 122 CYS A CA 1
ATOM 921 C C . CYS A 1 122 ? -22.984 3.030 22.173 1.00 77.00 122 CYS A C 1
ATOM 923 O O . CYS A 1 122 ? -24.122 2.630 21.943 1.00 77.00 122 CYS A O 1
ATOM 925 N N . SER A 1 123 ? -21.974 2.191 22.422 1.00 77.31 123 SER A N 1
ATOM 926 C CA . SER A 1 123 ? -22.118 0.721 22.458 1.00 77.31 123 SER A CA 1
ATOM 927 C C . SER A 1 123 ? -23.021 0.252 23.605 1.00 77.31 123 SER A C 1
ATOM 929 O O . SER A 1 123 ? -23.609 -0.823 23.544 1.00 77.31 123 SER A O 1
ATOM 931 N N . SER A 1 124 ? -23.142 1.082 24.639 1.00 79.50 124 SER A N 1
ATOM 932 C CA . SER A 1 124 ? -24.038 0.938 25.781 1.00 79.50 124 SER A CA 1
ATOM 933 C C . SER A 1 124 ? -24.888 2.198 25.919 1.00 79.50 124 SER A C 1
ATOM 935 O O . SER A 1 124 ? -24.369 3.308 25.800 1.00 79.50 124 SER A O 1
ATOM 937 N N . THR A 1 125 ? -26.179 2.041 26.200 1.00 85.88 125 THR A N 1
ATOM 938 C CA . THR A 1 125 ? -27.089 3.169 26.426 1.00 85.88 125 THR A CA 1
ATOM 939 C C . THR A 1 125 ? -26.649 3.986 27.644 1.00 85.88 125 THR A C 1
ATOM 941 O O . THR A 1 125 ? -26.386 3.420 28.706 1.00 85.88 125 THR A O 1
ATOM 944 N N . CYS A 1 126 ? -26.591 5.313 27.501 1.00 91.50 126 CYS A N 1
ATOM 945 C CA . CYS A 1 126 ? -26.376 6.225 28.623 1.00 91.50 126 CYS A CA 1
ATOM 946 C C . CYS A 1 126 ? -27.571 6.132 29.585 1.00 91.50 126 CYS A C 1
ATOM 948 O O . CYS A 1 126 ? -28.721 6.308 29.181 1.00 91.50 126 CYS A O 1
ATOM 950 N N . GLN A 1 127 ? -27.310 5.804 30.845 1.00 93.69 127 GLN A N 1
ATOM 951 C CA . GLN A 1 127 ? -28.336 5.590 31.863 1.00 93.69 127 GLN A CA 1
ATOM 952 C C . GLN A 1 127 ? -28.816 6.926 32.449 1.00 93.69 127 GLN A C 1
ATOM 954 O O . GLN A 1 127 ? -28.230 7.979 32.200 1.00 93.69 127 GLN A O 1
ATOM 959 N N . ASN A 1 128 ? -29.909 6.885 33.217 1.00 93.56 128 ASN A N 1
ATOM 960 C CA . ASN A 1 128 ? -30.425 8.022 33.993 1.00 93.56 128 ASN A CA 1
ATOM 961 C C . ASN A 1 128 ? -30.667 9.314 33.183 1.00 93.56 128 ASN A C 1
ATOM 963 O O . ASN A 1 128 ? -30.585 10.410 33.721 1.00 93.56 128 ASN A O 1
ATOM 967 N N . GLY A 1 129 ? -30.994 9.187 31.890 1.00 87.06 129 GLY A N 1
ATOM 968 C CA . GLY A 1 129 ? -31.288 10.326 31.013 1.00 87.06 129 GLY A CA 1
ATOM 969 C C . GLY A 1 129 ? -30.062 10.996 30.385 1.00 87.06 129 GLY A C 1
ATOM 970 O O . GLY A 1 129 ? -30.206 12.056 29.779 1.00 87.06 129 GLY A O 1
ATOM 971 N N . GLY A 1 130 ? -28.870 10.398 30.501 1.00 92.06 130 GLY A N 1
ATOM 972 C CA . GLY A 1 130 ? -27.676 10.876 29.805 1.00 92.06 130 GLY A CA 1
ATOM 973 C C . GLY A 1 130 ? -27.813 10.816 28.278 1.00 92.06 130 GLY A C 1
ATOM 974 O O . GLY A 1 130 ? -28.505 9.956 27.731 1.00 92.06 130 GLY A O 1
ATOM 975 N N . THR A 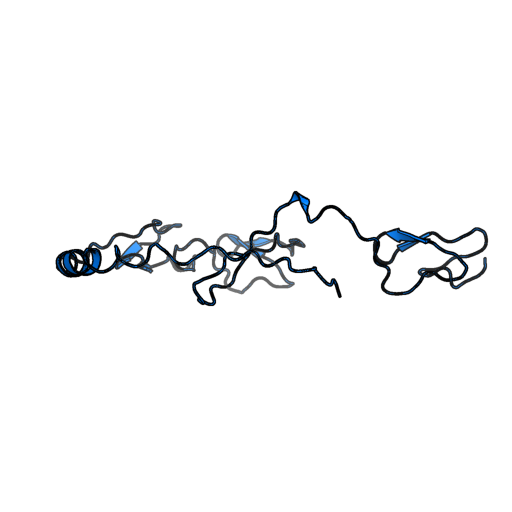1 131 ? -27.132 11.718 27.573 1.00 89.75 131 THR A N 1
ATOM 976 C CA . THR A 1 131 ? -27.153 11.803 26.105 1.00 89.75 131 THR A CA 1
ATOM 977 C C . THR A 1 131 ? -25.816 11.380 25.504 1.00 89.75 131 THR A C 1
ATOM 979 O O . THR A 1 131 ? -24.752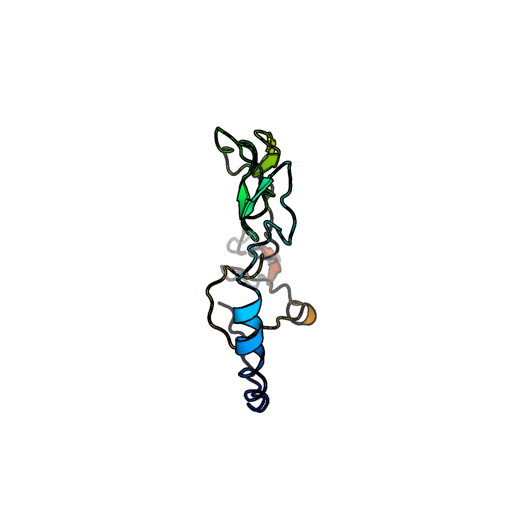 11.715 26.019 1.00 89.75 131 THR A O 1
ATOM 982 N N . CYS A 1 132 ? -25.854 10.628 24.400 1.00 85.81 132 CYS A N 1
ATOM 983 C CA . CYS A 1 132 ? -24.642 10.223 23.686 1.00 85.81 132 CYS A CA 1
ATOM 984 C C . CYS A 1 132 ? -24.129 11.406 22.852 1.00 85.81 132 CYS A C 1
ATOM 986 O O . CYS A 1 132 ? -24.689 11.729 21.803 1.00 85.81 132 CYS A O 1
ATOM 988 N N . SER A 1 133 ? -23.092 12.079 23.346 1.00 84.69 133 SER A N 1
ATOM 989 C CA . SER A 1 133 ? -22.539 13.298 22.744 1.00 84.69 133 SER A CA 1
ATOM 990 C C . SER A 1 133 ? -21.358 13.025 21.813 1.00 84.69 133 SER A C 1
ATOM 992 O O . SER A 1 133 ? -21.069 13.837 20.937 1.00 84.69 133 SER A O 1
ATOM 994 N N . ALA A 1 134 ? -20.702 11.871 21.960 1.00 71.44 134 ALA A N 1
ATOM 995 C CA . ALA A 1 134 ? -19.654 11.383 21.067 1.00 71.44 134 ALA A CA 1
ATOM 996 C C . ALA A 1 134 ? -19.583 9.840 21.119 1.00 71.44 134 ALA A C 1
ATOM 998 O O . ALA A 1 134 ? -20.244 9.232 21.965 1.00 71.44 134 ALA A O 1
ATOM 999 N N . PRO A 1 135 ? -18.805 9.171 20.244 1.00 75.69 135 PRO A N 1
ATOM 1000 C CA . PRO A 1 135 ? -18.687 7.716 20.263 1.00 75.69 135 PRO A CA 1
ATOM 1001 C C . PRO A 1 135 ? -18.306 7.183 21.651 1.00 75.69 135 PRO A C 1
ATOM 1003 O O . PRO A 1 135 ? -17.281 7.570 22.213 1.00 75.69 135 PRO A O 1
ATOM 1006 N N . ASN A 1 136 ? -19.154 6.316 22.212 1.00 78.19 136 ASN A N 1
ATOM 1007 C CA . ASN A 1 136 ? -19.037 5.776 23.577 1.00 78.19 136 ASN A CA 1
ATOM 1008 C C . ASN A 1 136 ? -18.856 6.831 24.689 1.00 78.19 136 ASN A C 1
ATOM 1010 O O . ASN A 1 136 ? -18.325 6.513 25.751 1.00 78.19 136 ASN A O 1
ATOM 1014 N N . THR A 1 137 ? -19.282 8.074 24.457 1.00 84.81 137 THR A N 1
ATOM 1015 C CA . THR A 1 137 ? -19.163 9.171 25.421 1.00 84.81 137 THR A CA 1
ATOM 1016 C C . THR A 1 137 ? -20.550 9.681 25.781 1.00 84.81 137 THR A C 1
ATOM 1018 O O . THR A 1 137 ? -21.274 10.211 24.934 1.00 84.81 137 THR A O 1
ATOM 1021 N N . CYS A 1 138 ? -20.907 9.516 27.053 1.00 90.19 138 CYS A N 1
ATOM 1022 C CA .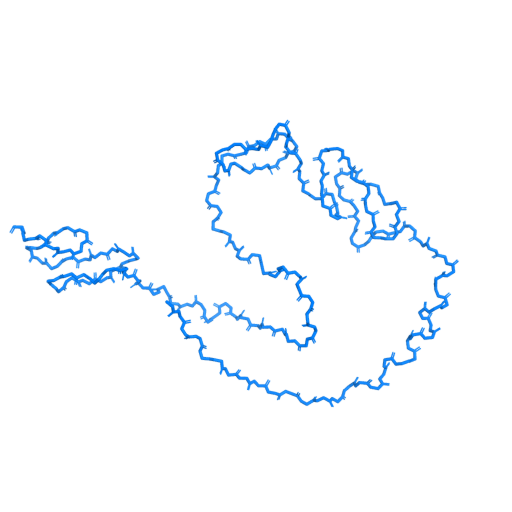 CYS A 1 138 ? -22.166 9.980 27.613 1.00 90.19 138 CYS A CA 1
ATOM 1023 C C . CYS A 1 138 ? -21.985 11.330 28.311 1.00 90.19 138 CYS A C 1
ATOM 1025 O O . CYS A 1 138 ? -21.126 11.486 29.177 1.00 90.19 138 CYS A O 1
ATOM 1027 N N . THR A 1 139 ? -22.836 12.292 27.975 1.00 93.94 139 THR A N 1
ATOM 1028 C CA . THR A 1 139 ? -23.039 13.507 28.762 1.00 93.94 139 THR A CA 1
ATOM 1029 C C . THR A 1 139 ? -24.134 13.236 29.787 1.00 93.94 139 THR A C 1
ATOM 1031 O O . THR A 1 139 ? -25.283 12.988 29.422 1.00 93.94 139 THR A O 1
ATOM 1034 N N . CYS A 1 140 ? -23.773 13.247 31.069 1.00 94.31 140 CYS A N 1
ATOM 1035 C CA . CYS A 1 140 ? -24.689 12.917 32.156 1.00 94.31 140 CYS A CA 1
ATOM 1036 C C . CYS A 1 140 ? -25.508 14.124 32.610 1.00 94.31 140 CYS A C 1
ATOM 1038 O O . CYS A 1 140 ? -25.040 15.262 32.607 1.00 94.31 140 CYS A O 1
ATOM 1040 N N . THR A 1 141 ? -26.745 13.861 33.021 1.00 93.62 141 THR A N 1
ATOM 1041 C CA . THR A 1 141 ? -27.591 14.839 33.706 1.00 93.62 141 THR A CA 1
ATOM 1042 C C . THR A 1 141 ? -27.033 15.159 35.093 1.00 93.62 141 THR A C 1
ATOM 1044 O O . THR A 1 141 ? -26.350 14.332 35.698 1.00 93.62 141 THR A O 1
ATOM 1047 N N . THR A 1 142 ? -27.350 16.341 35.623 1.00 94.44 142 THR A N 1
ATOM 1048 C CA . THR A 1 142 ? -26.881 16.803 36.939 1.00 94.44 142 THR A CA 1
ATOM 1049 C C . THR A 1 142 ? -27.129 15.765 38.041 1.00 94.44 142 THR A C 1
ATOM 1051 O O . THR A 1 142 ? -28.240 15.250 38.169 1.00 94.44 142 THR A O 1
ATOM 1054 N N . GLY A 1 143 ? -26.096 15.480 38.841 1.00 92.56 143 GLY A N 1
ATOM 1055 C CA . GLY A 1 143 ? -26.144 14.500 39.932 1.00 92.56 143 GLY A CA 1
ATOM 1056 C C . GLY A 1 143 ? -25.860 13.053 39.516 1.00 92.56 143 GLY A C 1
ATOM 1057 O O . GLY A 1 143 ? -26.021 12.157 40.339 1.00 92.56 143 GLY A O 1
ATOM 1058 N N . TYR A 1 144 ? -25.450 12.805 38.267 1.00 95.19 144 TYR A N 1
ATOM 1059 C CA . TYR A 1 144 ? -24.992 11.494 37.803 1.00 95.19 144 TYR A CA 1
ATOM 1060 C C . TYR A 1 144 ? -23.609 11.575 37.155 1.00 95.19 144 TYR A C 1
ATOM 1062 O O . TYR A 1 144 ? -23.299 12.517 36.428 1.00 95.19 144 TYR A O 1
ATOM 1070 N N . GLN A 1 145 ? -22.795 10.547 37.384 1.00 93.44 145 GLN A N 1
ATOM 1071 C CA . GLN A 1 145 ? -21.439 10.400 36.867 1.00 93.44 145 GLN A CA 1
ATOM 1072 C C . GLN A 1 145 ? -21.151 8.955 36.424 1.00 93.44 145 GLN A C 1
ATOM 1074 O O . GLN A 1 145 ? -21.934 8.026 36.644 1.00 93.44 145 GLN A O 1
ATOM 1079 N N . GLY A 1 146 ? -19.993 8.766 35.789 1.00 90.06 146 GLY A N 1
ATOM 1080 C CA . GLY A 1 146 ? -19.537 7.488 35.243 1.00 90.06 146 GLY A CA 1
ATOM 1081 C C . GLY A 1 146 ? -19.644 7.421 33.720 1.00 90.06 146 GLY A C 1
ATOM 1082 O O . GLY A 1 146 ? -20.302 8.242 33.086 1.00 90.06 146 GLY A O 1
ATOM 1083 N N . SER A 1 147 ? -18.984 6.425 33.125 1.00 88.75 147 SER A N 1
ATOM 1084 C CA . SER A 1 147 ? -18.886 6.253 31.665 1.00 88.75 147 SER A CA 1
ATOM 1085 C C . SER A 1 147 ? -20.233 6.074 30.962 1.00 88.75 147 SER A C 1
ATOM 1087 O O . SER A 1 147 ? -20.344 6.375 29.777 1.00 88.75 147 SER A O 1
ATOM 1089 N N . VAL A 1 148 ? -21.257 5.613 31.683 1.00 92.50 148 VAL A N 1
ATOM 1090 C CA . VAL A 1 148 ? -22.630 5.473 31.185 1.00 92.50 148 VAL A CA 1
ATOM 1091 C C . VAL A 1 148 ? -23.645 6.123 32.123 1.00 92.50 148 VAL A C 1
ATOM 1093 O O . VAL A 1 148 ? -24.813 5.754 32.099 1.00 92.50 148 VAL A O 1
ATOM 1096 N N . CYS A 1 149 ? -23.223 7.088 32.947 1.00 94.31 149 CYS A N 1
ATOM 1097 C CA . CYS A 1 149 ? -24.082 7.786 33.913 1.00 94.31 149 CYS A CA 1
ATOM 1098 C C . CYS A 1 149 ? -24.756 6.857 34.939 1.00 94.31 149 CYS A C 1
ATOM 1100 O O . CYS A 1 149 ? -25.893 7.090 35.347 1.00 94.31 149 CYS A O 1
ATOM 1102 N N . GLN A 1 150 ? -24.074 5.778 35.333 1.00 94.62 150 GLN A N 1
ATOM 1103 C CA . GLN A 1 150 ? -24.606 4.742 36.223 1.00 94.62 150 GLN A CA 1
ATOM 1104 C C . GLN A 1 150 ? -24.564 5.109 37.710 1.00 94.62 150 GLN A C 1
ATOM 1106 O O . GLN A 1 150 ? -25.295 4.520 38.505 1.00 94.62 150 GLN A O 1
ATOM 1111 N N . THR A 1 151 ? -23.700 6.047 38.099 1.00 91.88 151 THR A N 1
ATOM 1112 C CA . THR A 1 151 ? -23.464 6.387 39.504 1.00 91.88 151 THR A CA 1
ATOM 1113 C C . THR A 1 151 ? -24.131 7.714 39.821 1.00 91.88 151 THR A C 1
ATOM 1115 O O . THR A 1 151 ? -23.976 8.668 39.067 1.00 91.88 151 THR A O 1
ATOM 1118 N N . ARG A 1 152 ? -24.860 7.791 40.934 1.00 90.19 152 ARG A N 1
ATOM 1119 C CA . AR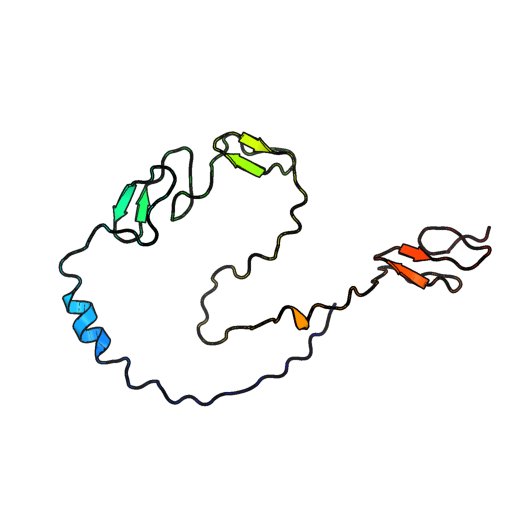G A 1 152 ? -25.356 9.061 41.469 1.00 90.19 152 ARG A CA 1
ATOM 1120 C C . ARG A 1 152 ? -24.246 9.721 42.286 1.00 90.19 152 ARG A C 1
ATOM 1122 O O . ARG A 1 152 ? -23.643 9.044 43.117 1.00 90.19 152 ARG A O 1
ATOM 1129 N N . GLU A 1 153 ? -23.980 10.989 42.006 1.00 81.31 153 GLU A N 1
ATOM 1130 C CA . GLU A 1 153 ? -23.072 11.835 42.792 1.00 81.31 153 GLU A CA 1
ATOM 1131 C C . GLU A 1 153 ? -23.694 12.221 44.141 1.00 81.31 153 GLU A C 1
ATOM 1133 O O . GLU A 1 153 ? -24.929 12.457 44.183 1.00 81.31 153 GLU A O 1
#

Sequence (153 aa):
MHACVLQVTLTPYAEHEKAYDLNRQFFKMMRTAKTVCSPSCENGGTCVAPNTCLCTSSYTDSVCGTPVCSPTCQNGGTCSAPNTCTPYAHRHAKMEEHVWLQIHAYVLRVTRAQCAELVTVCSSTCQNGGTCSAPNTCTCTTGYQGSVCQTRE

Secondary structure (DSSP, 8-state):
-------PPP-----TTSSTTHHHHHHHHTTS-----SSPPPTT-EEEETTEEE--TTEESSSS-EEP-SSPPSTT-EEEETTEEEP----------------TT------GGG--------SSPPSTT-EEEETTEEEPPTTEESTTS-EE-

Organism: NCBI:txid433720

Mean predicted aligned error: 19.75 Å

Solvent-accessible surface area (backbone atoms only — not comparable to full-atom values): 9890 Å² total; per-residue (Å²): 137,87,86,75,87,82,80,87,82,87,80,86,93,80,78,82,83,76,64,73,67,58,56,67,58,54,67,65,57,76,80,59,88,62,64,48,38,83,74,62,46,31,82,80,22,43,59,78,33,64,61,35,43,46,51,41,95,46,30,35,72,75,38,17,76,44,46,37,38,82,73,68,53,64,89,70,22,43,55,79,38,62,64,35,64,39,76,56,68,85,67,76,65,73,78,79,80,73,82,89,74,89,71,94,85,77,83,85,82,82,60,79,84,78,73,78,69,88,73,48,51,43,94,61,78,38,32,86,78,20,43,59,77,34,71,60,34,42,48,49,42,94,59,35,38,64,76,36,19,77,41,74,10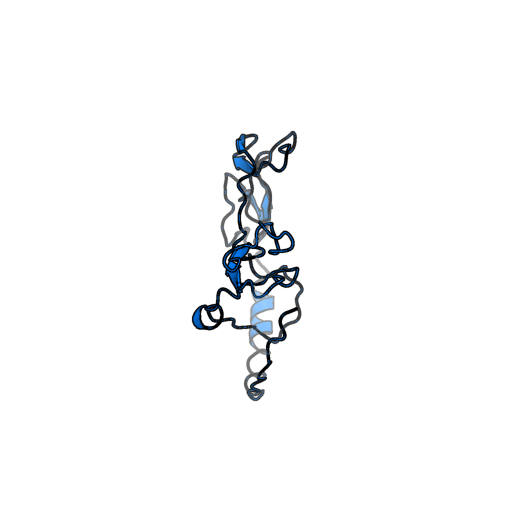5

Nearest PDB structures (foldseek):
  7pgn-assembly2_B  TM=9.839E-01  e=2.689E-02  Homo sapiens
  6pog-assembly1_B  TM=6.630E-01  e=8.032E-03  Homo sapiens
  2wft-assembly2_B  TM=4.261E-01  e=8.032E-03  Homo sapiens
  3ho5-assembly2_B  TM=5.456E-01  e=1.922E-02  Homo sapiens